Protein AF-A0A0S4JH31-F1 (afdb_monomer_lite)

Foldseek 3Di:
DDPPPCPFLVVLVVLLVVQCVVAVPDPDHDPCSSVVSVVSSVVRVVVVCVVPVDDDDLVSVDDPPQLSVLVVLQVVQCVVVVNDVVSRVVSVLSSLLSCLVPPPVSVVVCVPVVSNVVVNVVVVVVVVVVVVCVVVVVD

Secondary structure (DSSP, 8-state):
-------TTHHHHHHHHHHIIIIISSSS--TTTTHHHHHHHHHHHHHHHHHH-----GGGS---GGGHHHHHHHHHHHHHTTT-GGGGHHHHHHHHHHHHHH-HHHHHHTTT-HHHHHHHHHHHHHHHHHHHHHHTT--

Structure (mmCIF, N/CA/C/O backbone):
data_AF-A0A0S4JH31-F1
#
_entry.id   AF-A0A0S4JH31-F1
#
loop_
_atom_site.group_PDB
_atom_site.id
_atom_site.type_symbol
_atom_site.label_atom_id
_atom_site.label_alt_id
_atom_site.label_comp_id
_atom_site.label_asym_id
_atom_site.label_entity_id
_atom_site.label_seq_id
_atom_site.pdbx_PDB_ins_code
_atom_site.Cartn_x
_atom_site.Cartn_y
_atom_site.Cartn_z
_atom_site.occupancy
_atom_site.B_iso_or_equiv
_atom_site.auth_seq_id
_atom_site.auth_comp_id
_atom_site.auth_asym_id
_atom_site.auth_atom_id
_atom_site.pdbx_PDB_model_num
ATOM 1 N N . MET A 1 1 ? -9.847 -33.890 3.657 1.00 33.41 1 MET A N 1
ATOM 2 C CA . MET A 1 1 ? -8.678 -33.212 3.057 1.00 33.41 1 MET A CA 1
ATOM 3 C C . MET A 1 1 ? -9.062 -31.756 2.877 1.00 33.41 1 MET A C 1
ATOM 5 O O . MET A 1 1 ? -10.048 -31.491 2.204 1.00 33.41 1 MET A O 1
ATOM 9 N N . ALA A 1 2 ? -8.412 -30.856 3.615 1.00 31.84 2 ALA A N 1
ATOM 10 C CA . ALA A 1 2 ? -8.792 -29.448 3.692 1.00 31.84 2 ALA A CA 1
ATOM 11 C C . ALA A 1 2 ? -8.626 -28.770 2.324 1.00 31.84 2 ALA A C 1
ATOM 13 O O . ALA A 1 2 ? -7.575 -28.900 1.699 1.00 31.84 2 ALA A O 1
ATOM 14 N N . ALA A 1 3 ? -9.670 -28.081 1.864 1.00 32.94 3 ALA A N 1
ATOM 15 C CA . ALA A 1 3 ? -9.638 -27.276 0.654 1.00 32.94 3 ALA A CA 1
ATOM 16 C C . ALA A 1 3 ? -8.570 -26.187 0.814 1.00 32.94 3 ALA A C 1
ATOM 18 O O . ALA A 1 3 ? -8.731 -25.248 1.594 1.00 32.94 3 ALA A O 1
ATOM 19 N N . VAL A 1 4 ? -7.453 -26.336 0.105 1.00 35.47 4 VAL A N 1
ATOM 20 C CA . VAL A 1 4 ? -6.486 -25.255 -0.059 1.00 35.47 4 VAL A CA 1
ATOM 21 C C . VAL A 1 4 ? -7.205 -24.197 -0.884 1.00 35.47 4 VAL A C 1
ATOM 23 O O . VAL A 1 4 ? -7.441 -24.390 -2.076 1.00 35.47 4 VAL A O 1
ATOM 26 N N . ASN A 1 5 ? -7.624 -23.115 -0.229 1.00 39.31 5 ASN A N 1
ATOM 27 C CA . ASN A 1 5 ? -8.145 -21.913 -0.870 1.00 39.31 5 ASN A CA 1
ATOM 28 C C . ASN A 1 5 ? -7.033 -21.306 -1.740 1.00 39.31 5 ASN A C 1
ATOM 30 O O . ASN A 1 5 ? -6.338 -20.376 -1.334 1.00 39.31 5 ASN A O 1
ATOM 34 N N . HIS A 1 6 ? -6.811 -21.874 -2.924 1.00 47.78 6 HIS A N 1
ATOM 35 C CA . HIS A 1 6 ? -5.959 -21.284 -3.937 1.00 47.78 6 HIS A CA 1
ATOM 36 C C . HIS A 1 6 ? -6.663 -20.019 -4.418 1.00 47.78 6 HIS A C 1
ATOM 38 O O . HIS A 1 6 ? -7.669 -20.092 -5.122 1.00 47.78 6 HIS A O 1
ATOM 44 N N . ALA A 1 7 ? -6.156 -18.860 -3.994 1.00 58.78 7 ALA A N 1
ATOM 45 C CA . ALA A 1 7 ? -6.598 -17.578 -4.523 1.00 58.78 7 ALA A CA 1
ATOM 46 C C . ALA A 1 7 ? -6.610 -17.639 -6.066 1.00 58.78 7 ALA A C 1
ATOM 48 O O . ALA A 1 7 ? -5.693 -18.229 -6.657 1.00 58.78 7 ALA A O 1
ATOM 49 N N . PRO A 1 8 ? -7.630 -17.076 -6.736 1.00 65.31 8 PRO A N 1
ATOM 50 C CA . PRO A 1 8 ? -7.688 -17.089 -8.191 1.00 65.31 8 PRO A CA 1
ATOM 51 C C . PRO A 1 8 ? -6.410 -16.486 -8.776 1.00 65.31 8 PRO A C 1
ATOM 53 O O . PRO A 1 8 ? -5.865 -15.519 -8.243 1.00 65.31 8 PRO A O 1
ATOM 56 N N . CYS A 1 9 ? -5.921 -17.079 -9.868 1.00 75.56 9 CYS A N 1
ATOM 57 C CA . CYS A 1 9 ? -4.740 -16.586 -10.581 1.00 75.56 9 CYS A CA 1
ATOM 58 C C . CYS A 1 9 ? -3.453 -16.569 -9.735 1.00 75.56 9 CYS A C 1
ATOM 60 O O . CYS A 1 9 ? -2.575 -15.736 -9.954 1.00 75.56 9 CYS A O 1
ATOM 62 N N . ALA A 1 10 ? -3.314 -17.495 -8.772 1.00 71.25 10 ALA A N 1
ATOM 63 C CA . ALA A 1 10 ? -2.150 -17.584 -7.885 1.00 71.25 10 ALA A CA 1
ATOM 64 C C . ALA A 1 10 ? -0.805 -17.697 -8.630 1.00 71.25 10 ALA A C 1
ATOM 66 O O . ALA A 1 10 ? 0.194 -17.156 -8.153 1.00 71.25 10 ALA A O 1
ATOM 67 N N . LEU A 1 11 ? -0.773 -18.355 -9.795 1.00 78.06 11 LEU A N 1
ATOM 68 C CA . LEU A 1 11 ? 0.428 -18.460 -10.630 1.00 78.06 11 LEU A CA 1
ATOM 69 C C . LEU A 1 11 ? 0.826 -17.089 -11.189 1.00 78.06 11 LEU A C 1
ATOM 71 O O . LEU A 1 11 ? 1.937 -16.629 -10.939 1.00 78.06 11 LEU A O 1
ATOM 75 N N . ASP A 1 12 ? -0.095 -16.408 -11.872 1.00 73.94 12 ASP A N 1
ATOM 76 C CA . ASP A 1 12 ? 0.154 -15.079 -12.436 1.00 73.94 12 ASP A CA 1
ATOM 77 C C . ASP A 1 12 ? 0.475 -14.046 -11.348 1.00 73.94 12 ASP A C 1
ATOM 79 O O . ASP A 1 12 ? 1.359 -13.207 -11.519 1.00 73.94 12 ASP A O 1
ATOM 83 N N . ALA A 1 13 ? -0.177 -14.147 -10.185 1.00 72.94 13 ALA A N 1
ATOM 84 C CA . ALA A 1 13 ? 0.128 -13.322 -9.021 1.00 72.94 13 ALA A CA 1
ATOM 85 C C . ALA A 1 13 ? 1.554 -13.562 -8.500 1.00 72.94 13 ALA A C 1
ATOM 87 O O . ALA A 1 13 ? 2.239 -12.615 -8.115 1.00 72.94 13 ALA A O 1
ATOM 88 N N . SER A 1 14 ? 2.007 -14.818 -8.477 1.00 74.38 14 SER A N 1
ATOM 89 C CA . SER A 1 14 ? 3.358 -15.178 -8.033 1.00 74.38 14 SER A CA 1
ATOM 90 C C . SER A 1 14 ? 4.411 -14.664 -9.010 1.00 74.38 14 SER A C 1
ATOM 92 O O . SER A 1 14 ? 5.337 -13.983 -8.581 1.00 74.38 14 SER A O 1
ATOM 94 N N . LEU A 1 15 ? 4.204 -14.866 -10.314 1.00 79.81 15 LEU A N 1
ATOM 95 C CA . LEU A 1 15 ? 5.087 -14.361 -11.369 1.00 79.81 15 LEU A CA 1
ATOM 96 C C . LEU A 1 15 ? 5.182 -12.832 -11.359 1.00 79.81 15 LEU A C 1
ATOM 98 O O . LEU A 1 15 ? 6.257 -12.262 -11.550 1.00 79.81 15 LEU A O 1
ATOM 102 N N . TRP A 1 16 ? 4.064 -12.151 -11.101 1.00 81.44 16 TRP A N 1
ATOM 103 C CA . TRP A 1 16 ? 4.066 -10.701 -10.970 1.00 81.44 16 TRP A CA 1
ATOM 104 C C . TRP A 1 16 ? 4.830 -10.244 -9.724 1.00 81.44 16 TRP A C 1
ATOM 106 O O . TRP A 1 16 ? 5.696 -9.380 -9.831 1.00 81.44 16 TRP A O 1
ATOM 116 N N . ARG A 1 17 ? 4.592 -10.860 -8.559 1.00 78.19 17 ARG A N 1
ATOM 117 C CA . ARG A 1 17 ? 5.324 -10.546 -7.318 1.00 78.19 17 ARG A CA 1
ATOM 118 C C . ARG A 1 17 ? 6.822 -10.816 -7.432 1.00 78.19 17 ARG A C 1
ATOM 120 O O . ARG A 1 17 ? 7.608 -10.030 -6.913 1.00 78.19 17 ARG A O 1
ATOM 127 N N . GLU A 1 18 ? 7.224 -11.902 -8.084 1.00 79.31 18 GLU A N 1
ATOM 128 C CA . GLU A 1 18 ? 8.633 -12.204 -8.351 1.00 79.31 18 GLU A CA 1
ATOM 129 C C . GLU A 1 18 ? 9.269 -11.140 -9.242 1.00 79.31 18 GLU A C 1
ATOM 131 O O . GLU A 1 18 ? 10.329 -10.621 -8.904 1.00 79.31 18 GLU A O 1
ATOM 136 N N . CYS A 1 19 ? 8.580 -10.724 -10.306 1.00 77.69 19 CYS A N 1
ATOM 137 C CA . CYS A 1 19 ? 9.052 -9.629 -11.146 1.00 77.69 19 CYS A CA 1
ATOM 138 C C . CYS A 1 19 ? 9.209 -8.322 -10.350 1.00 77.69 19 CYS A C 1
ATOM 140 O O . CYS A 1 19 ? 10.248 -7.666 -10.427 1.00 77.69 19 CYS A O 1
ATOM 142 N N . LEU A 1 20 ? 8.215 -7.960 -9.528 1.00 72.62 20 LEU A N 1
ATOM 143 C CA . LEU A 1 20 ? 8.277 -6.758 -8.690 1.00 72.62 20 LEU A CA 1
ATOM 144 C C . LEU A 1 20 ? 9.460 -6.801 -7.714 1.00 72.62 20 LEU A C 1
ATOM 146 O O . LEU A 1 20 ? 10.121 -5.783 -7.522 1.00 72.62 20 LEU A O 1
ATOM 150 N N . LYS A 1 21 ? 9.775 -7.976 -7.150 1.00 70.50 21 LYS A N 1
ATOM 151 C CA . LYS A 1 21 ? 10.946 -8.154 -6.278 1.00 70.50 21 LYS A CA 1
ATOM 152 C C . LYS A 1 21 ? 12.259 -7.822 -6.975 1.00 70.50 21 LYS A C 1
ATOM 154 O O . LYS A 1 21 ? 13.127 -7.211 -6.362 1.00 70.50 21 LYS A O 1
ATOM 159 N N . THR A 1 22 ? 12.392 -8.216 -8.235 1.00 67.94 22 THR A N 1
ATOM 160 C CA . THR A 1 22 ? 13.624 -8.031 -9.004 1.00 67.94 22 THR A CA 1
ATOM 161 C C . THR A 1 22 ? 13.755 -6.615 -9.568 1.00 67.94 22 THR A C 1
ATOM 163 O O . THR A 1 22 ? 14.841 -6.039 -9.532 1.00 67.94 22 THR A O 1
ATOM 166 N N . PHE A 1 23 ? 12.659 -6.035 -10.066 1.00 60.69 23 PHE A N 1
ATOM 167 C CA . PHE A 1 23 ? 12.711 -4.822 -10.889 1.00 60.69 23 PHE A CA 1
ATOM 168 C C . PHE A 1 23 ? 12.055 -3.595 -10.251 1.00 60.69 23 PHE A C 1
ATOM 170 O O . PHE A 1 23 ? 12.457 -2.477 -10.553 1.00 60.69 23 PHE A O 1
ATOM 177 N N . ASP A 1 24 ? 11.082 -3.766 -9.351 1.00 55.12 24 ASP A N 1
ATOM 178 C CA . ASP A 1 24 ? 10.331 -2.652 -8.753 1.00 55.12 24 ASP A CA 1
ATOM 179 C C . ASP A 1 24 ? 10.710 -2.378 -7.281 1.00 55.12 24 ASP A C 1
ATOM 181 O O . ASP A 1 24 ? 10.196 -1.449 -6.662 1.00 55.12 24 ASP A O 1
ATOM 185 N N . TYR A 1 25 ? 11.677 -3.106 -6.715 1.00 55.81 25 TYR A N 1
ATOM 186 C CA . TYR A 1 25 ? 12.372 -2.710 -5.476 1.00 55.81 25 TYR A CA 1
ATOM 187 C C . TYR A 1 25 ? 13.865 -2.399 -5.684 1.00 55.81 25 TYR A C 1
ATOM 189 O O . TYR A 1 25 ? 14.532 -1.997 -4.735 1.00 55.81 25 TYR A O 1
ATOM 197 N N . SER A 1 26 ? 14.381 -2.514 -6.914 1.00 51.12 26 SER A N 1
ATOM 198 C CA . SER A 1 26 ? 15.750 -2.100 -7.254 1.00 51.12 26 SER A CA 1
ATOM 199 C C . SER A 1 26 ? 15.843 -0.582 -7.485 1.00 51.12 26 SER A C 1
ATOM 201 O O . SER A 1 26 ? 14.889 0.010 -7.993 1.00 51.12 26 SER A O 1
ATOM 203 N N . PRO A 1 27 ? 16.965 0.072 -7.128 1.00 51.62 27 PRO A N 1
ATOM 204 C CA . PRO A 1 27 ? 17.164 1.516 -7.313 1.00 51.62 27 PRO A CA 1
ATOM 205 C C . PRO A 1 27 ? 17.352 1.933 -8.785 1.00 51.62 27 PRO A C 1
ATOM 207 O O . PRO A 1 27 ? 17.069 3.074 -9.140 1.00 51.62 27 PRO A O 1
ATOM 210 N N . GLU A 1 28 ? 17.764 1.010 -9.656 1.00 56.44 28 GLU A N 1
ATOM 211 C CA . GLU A 1 28 ? 17.910 1.218 -11.100 1.00 56.44 28 GLU A CA 1
ATOM 212 C C . GLU A 1 28 ? 16.687 0.642 -11.829 1.00 56.44 28 GLU A C 1
ATOM 214 O O . GLU A 1 28 ? 16.637 -0.550 -12.129 1.00 56.44 28 GLU A O 1
ATOM 219 N N . LYS A 1 29 ? 15.647 1.453 -12.066 1.00 64.44 29 LYS A N 1
ATOM 220 C CA . LYS A 1 29 ? 14.383 0.943 -12.624 1.00 64.44 29 LYS A CA 1
ATOM 221 C C . LYS A 1 29 ? 14.162 1.321 -14.086 1.00 64.44 29 LYS A C 1
ATOM 223 O O . LYS A 1 29 ? 13.887 2.490 -14.365 1.00 64.44 29 LYS A O 1
ATOM 228 N N . PRO A 1 30 ? 14.129 0.349 -15.014 1.00 59.78 30 PRO A N 1
ATOM 229 C CA . PRO A 1 30 ? 13.422 0.528 -16.272 1.00 59.78 30 PRO A CA 1
ATOM 230 C C . PRO A 1 30 ? 11.908 0.504 -16.001 1.00 59.78 30 PRO A C 1
ATOM 232 O O . PRO A 1 30 ? 11.357 -0.497 -15.536 1.00 59.78 30 PRO A O 1
ATOM 235 N N . GLN A 1 31 ? 11.227 1.624 -16.266 1.00 57.06 31 GLN A N 1
ATOM 236 C CA . GLN A 1 31 ? 9.765 1.702 -16.184 1.00 57.06 31 GLN A CA 1
ATOM 237 C C . GLN A 1 31 ? 9.125 0.598 -17.041 1.00 57.06 31 GLN A C 1
ATOM 239 O O . GLN A 1 31 ? 9.543 0.346 -18.168 1.00 57.06 31 GLN A O 1
ATOM 244 N N . GLY A 1 32 ? 8.107 -0.071 -16.497 1.00 64.12 32 GLY A N 1
ATOM 245 C CA . GLY A 1 32 ? 7.329 -1.073 -17.229 1.00 64.12 32 GLY A CA 1
ATOM 246 C C . GLY A 1 32 ? 7.931 -2.483 -17.306 1.00 64.12 32 GLY A C 1
ATOM 247 O O . GLY A 1 32 ? 7.354 -3.341 -17.971 1.00 64.12 32 GLY A O 1
ATOM 248 N N . ALA A 1 33 ? 9.027 -2.778 -16.595 1.00 71.25 33 ALA A N 1
ATOM 249 C CA . ALA A 1 33 ? 9.674 -4.101 -16.605 1.00 71.25 33 ALA A CA 1
ATOM 250 C C . ALA A 1 33 ? 8.729 -5.280 -16.283 1.00 71.25 33 ALA A C 1
ATOM 252 O O . ALA A 1 33 ? 8.925 -6.387 -16.782 1.00 71.25 33 ALA A O 1
ATOM 253 N N . CYS A 1 34 ? 7.684 -5.032 -15.486 1.00 78.19 34 CYS A N 1
ATOM 254 C CA . CYS A 1 34 ? 6.710 -6.039 -15.059 1.00 78.19 34 CYS A CA 1
ATOM 255 C C . CYS A 1 34 ? 5.317 -5.885 -15.690 1.00 78.19 34 CYS A C 1
ATOM 257 O O . CYS A 1 34 ? 4.376 -6.542 -15.240 1.00 78.19 34 CYS A O 1
ATOM 259 N N . GLU A 1 35 ? 5.155 -5.044 -16.722 1.00 77.50 35 GLU A N 1
ATOM 260 C CA . GLU A 1 35 ? 3.862 -4.830 -17.403 1.00 77.50 35 GLU A CA 1
ATOM 261 C C . GLU A 1 35 ? 3.282 -6.126 -17.969 1.00 77.50 35 GLU A C 1
ATOM 263 O O . GLU A 1 35 ? 2.077 -6.356 -17.895 1.00 77.50 35 GLU A O 1
ATOM 268 N N . LYS A 1 36 ? 4.139 -7.018 -18.477 1.00 81.69 36 LYS A N 1
ATOM 269 C CA . LYS A 1 36 ? 3.706 -8.310 -19.017 1.00 81.69 36 LYS A CA 1
ATOM 270 C C . LYS A 1 36 ? 3.072 -9.184 -17.934 1.00 81.69 36 LYS A C 1
ATOM 272 O O . LYS A 1 36 ? 1.968 -9.684 -18.120 1.00 81.69 36 LYS A O 1
ATOM 277 N N . GLN A 1 37 ? 3.748 -9.350 -16.799 1.00 81.69 37 GLN A N 1
ATOM 278 C CA . GLN A 1 37 ? 3.272 -10.168 -15.682 1.00 81.69 37 GLN A CA 1
ATOM 279 C C . GLN A 1 37 ? 2.037 -9.537 -15.028 1.00 81.69 37 GLN A C 1
ATOM 281 O O . GLN A 1 37 ? 1.087 -10.245 -14.693 1.00 81.69 37 GLN A O 1
ATOM 286 N N . ARG A 1 38 ? 2.007 -8.201 -14.929 1.00 76.75 38 ARG A N 1
ATOM 287 C CA . ARG A 1 38 ? 0.830 -7.439 -14.501 1.00 76.75 38 ARG A CA 1
ATOM 288 C C . ARG A 1 38 ? -0.365 -7.706 -15.419 1.00 76.75 38 ARG A C 1
ATOM 290 O O . ARG A 1 38 ? -1.443 -8.052 -14.940 1.00 76.75 38 ARG A O 1
ATOM 297 N N . GLY A 1 39 ? -0.172 -7.579 -16.732 1.00 76.44 39 GLY A N 1
ATOM 298 C CA . GLY A 1 39 ? -1.194 -7.829 -17.746 1.00 76.44 39 GLY A CA 1
ATOM 299 C C . GLY A 1 39 ? -1.755 -9.249 -17.675 1.00 76.44 39 GLY A C 1
ATOM 300 O O . GLY A 1 39 ? -2.974 -9.413 -17.664 1.00 76.44 39 GLY A O 1
ATOM 301 N N . SER A 1 40 ? -0.891 -10.261 -17.540 1.00 80.38 40 SER A N 1
ATOM 302 C CA . SER A 1 40 ? -1.306 -11.662 -17.382 1.00 80.38 40 SER A CA 1
ATOM 303 C C . SER A 1 40 ? -2.171 -11.885 -16.141 1.00 80.38 40 SER A C 1
ATOM 305 O O . SER A 1 40 ? -3.229 -12.507 -16.232 1.00 80.38 40 SER A O 1
ATOM 307 N N . TYR A 1 41 ? -1.785 -11.313 -14.996 1.00 80.00 41 TYR A N 1
ATOM 308 C CA . TYR A 1 41 ? -2.572 -11.420 -13.768 1.00 80.00 41 TYR A CA 1
ATOM 309 C C . TYR A 1 41 ? -3.964 -10.794 -13.913 1.00 80.00 41 TYR A C 1
ATOM 311 O O . TYR A 1 41 ? -4.968 -11.421 -13.566 1.00 80.00 41 TYR A O 1
ATOM 319 N N . TYR A 1 42 ? -4.057 -9.585 -14.477 1.00 76.50 42 TYR A N 1
ATOM 320 C CA . TYR A 1 42 ? -5.352 -8.929 -14.672 1.00 76.50 42 TYR A CA 1
ATOM 321 C C . TYR A 1 42 ? -6.217 -9.603 -15.737 1.00 76.50 42 TYR A C 1
ATOM 323 O O . TYR A 1 42 ? -7.437 -9.645 -15.571 1.00 76.50 42 TYR A O 1
ATOM 331 N N . ALA A 1 43 ? -5.618 -10.168 -16.787 1.00 77.38 43 ALA A N 1
ATOM 332 C CA . ALA A 1 43 ? -6.334 -10.980 -17.765 1.00 77.38 43 ALA A CA 1
ATOM 333 C C . ALA A 1 43 ? -6.942 -12.223 -17.103 1.00 77.38 43 ALA A C 1
ATOM 335 O O . ALA A 1 43 ? -8.146 -12.448 -17.220 1.00 77.38 43 ALA A O 1
ATOM 336 N N . CYS A 1 44 ? -6.153 -12.959 -16.313 1.00 79.94 44 CYS A N 1
ATOM 337 C CA . CYS A 1 44 ? -6.656 -14.110 -15.569 1.00 79.94 44 CYS A CA 1
ATOM 338 C C . CYS A 1 44 ? -7.781 -13.713 -14.598 1.00 79.94 44 CYS A C 1
ATOM 340 O O . CYS A 1 44 ? -8.822 -14.368 -14.548 1.00 79.94 44 CYS A O 1
ATOM 342 N N . MET A 1 45 ? -7.625 -12.608 -13.862 1.00 74.25 45 MET A N 1
ATOM 343 C CA . MET A 1 45 ? -8.656 -12.128 -12.936 1.00 74.25 45 MET A CA 1
ATOM 344 C C . MET A 1 45 ? -9.942 -11.719 -13.660 1.00 74.25 45 MET A C 1
ATOM 346 O O . MET A 1 45 ? -11.035 -11.972 -13.153 1.00 74.25 45 MET A O 1
ATOM 350 N N . LYS A 1 46 ? -9.838 -11.099 -14.842 1.00 74.19 46 LYS A N 1
ATOM 351 C CA . LYS A 1 46 ? -10.990 -10.746 -15.682 1.00 74.19 46 LYS A CA 1
ATOM 352 C C . LYS A 1 46 ? -11.725 -11.999 -16.166 1.00 74.19 46 LYS A C 1
ATOM 354 O O . LYS A 1 46 ? -12.947 -12.058 -16.045 1.00 74.19 46 LYS A O 1
ATOM 359 N N . ASP A 1 47 ? -10.991 -13.003 -16.638 1.00 78.88 47 ASP A N 1
ATOM 360 C CA . ASP A 1 47 ? -11.550 -14.277 -17.097 1.00 78.88 47 ASP A CA 1
ATOM 361 C C . ASP A 1 47 ? -12.197 -15.067 -15.962 1.00 78.88 47 ASP A C 1
ATOM 363 O O . ASP A 1 47 ? -13.297 -15.599 -16.114 1.00 78.88 47 ASP A O 1
ATOM 367 N N . TRP A 1 48 ? -11.538 -15.130 -14.804 1.00 76.31 48 TRP A N 1
ATOM 368 C CA . TRP A 1 48 ? -12.077 -15.792 -13.624 1.00 76.31 48 TRP A CA 1
ATOM 369 C C . TRP A 1 48 ? -13.389 -15.137 -13.181 1.00 76.31 48 TRP A C 1
ATOM 371 O O . TRP A 1 48 ? -14.376 -15.8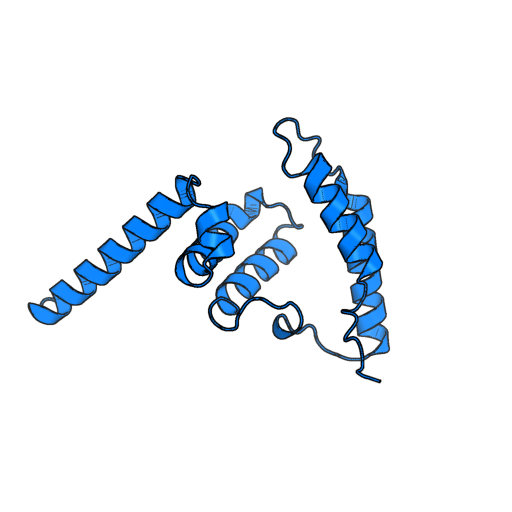41 -12.994 1.00 76.31 48 TRP A O 1
ATOM 381 N N . ARG A 1 49 ? -13.453 -13.799 -13.129 1.00 68.94 49 ARG A N 1
ATOM 382 C CA . ARG A 1 49 ? -14.693 -13.058 -12.820 1.00 68.94 49 ARG A CA 1
ATOM 383 C C . ARG A 1 49 ? -15.799 -13.313 -13.836 1.00 68.94 49 ARG A C 1
ATOM 385 O O . ARG A 1 49 ? -16.944 -13.516 -13.445 1.00 68.94 49 ARG A O 1
ATOM 392 N N . GLY A 1 50 ? -15.461 -13.312 -15.126 1.00 73.94 50 GLY A N 1
ATOM 393 C CA . GLY A 1 50 ? -16.417 -13.612 -16.192 1.00 73.94 50 GLY A CA 1
ATOM 394 C C . GLY A 1 50 ? -17.031 -15.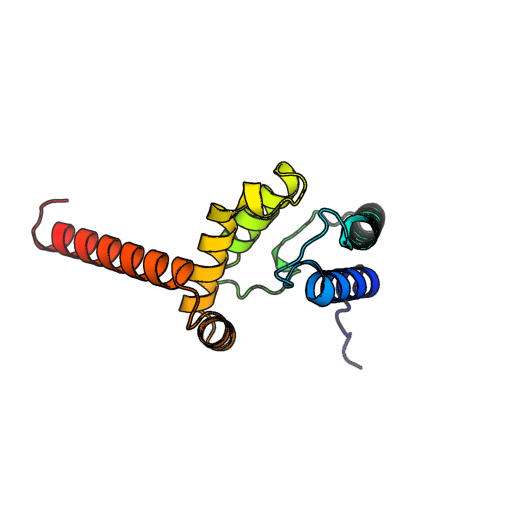006 -16.050 1.00 73.94 50 GLY A C 1
ATOM 395 O O . GLY A 1 50 ? -18.197 -15.196 -16.377 1.00 73.94 50 GLY A O 1
ATOM 396 N N . LYS A 1 51 ? -16.268 -15.965 -15.513 1.00 74.19 51 LYS A N 1
ATOM 397 C CA . LYS A 1 51 ? -16.709 -17.349 -15.291 1.00 74.19 51 LYS A CA 1
ATOM 398 C C . LYS A 1 51 ? -17.464 -17.552 -13.979 1.00 74.19 51 LYS A C 1
ATOM 400 O O . LYS A 1 51 ? -18.346 -18.401 -13.930 1.00 74.19 51 LYS A O 1
ATOM 405 N N . THR A 1 52 ? -17.115 -16.825 -12.917 1.00 63.12 52 THR A N 1
ATOM 406 C CA . THR A 1 52 ? -17.686 -17.053 -11.579 1.00 63.12 52 THR A CA 1
ATOM 407 C C . THR A 1 52 ? -18.835 -16.113 -11.230 1.00 63.12 52 THR A C 1
ATOM 409 O O . THR A 1 52 ? -19.569 -16.395 -10.288 1.00 63.12 52 THR A O 1
ATOM 412 N N . GLY A 1 53 ? -19.004 -14.994 -11.945 1.00 59.50 53 GLY A N 1
ATOM 413 C CA . GLY A 1 53 ? -20.014 -13.979 -11.619 1.00 59.50 53 GLY A CA 1
ATOM 414 C C . GLY A 1 53 ? -19.763 -13.267 -10.282 1.00 59.50 53 GLY A C 1
ATOM 415 O O . GLY A 1 53 ? -20.589 -12.471 -9.839 1.00 59.50 53 GLY A O 1
ATOM 416 N N . VAL A 1 54 ? -18.626 -13.539 -9.633 1.00 58.66 54 VAL A N 1
ATOM 417 C CA . VAL A 1 54 ? -18.251 -12.949 -8.350 1.00 58.66 54 VAL A CA 1
ATOM 418 C C . VAL A 1 54 ? -17.725 -11.540 -8.604 1.00 58.66 54 VAL A C 1
ATOM 420 O O . VAL A 1 54 ? -16.698 -11.342 -9.262 1.00 58.66 54 VAL A O 1
ATOM 423 N N . ALA A 1 55 ? -18.445 -10.544 -8.085 1.00 55.22 55 ALA A N 1
ATOM 424 C CA . ALA A 1 55 ? -17.965 -9.172 -8.043 1.00 55.22 55 ALA A CA 1
ATOM 425 C C . ALA A 1 55 ? -16.667 -9.112 -7.228 1.00 55.22 55 ALA A C 1
ATOM 427 O O . ALA A 1 55 ? -16.539 -9.752 -6.187 1.00 55.22 55 ALA A O 1
ATOM 428 N N . TYR A 1 56 ? -15.697 -8.343 -7.715 1.00 47.25 56 TYR A N 1
ATOM 429 C CA . TYR A 1 56 ? -14.427 -8.132 -7.030 1.00 47.25 56 TYR A CA 1
ATOM 430 C C . TYR A 1 56 ? -14.633 -7.716 -5.569 1.00 47.25 56 TYR A C 1
ATOM 432 O O . TYR A 1 56 ? -15.232 -6.675 -5.313 1.00 47.25 56 TYR A O 1
ATOM 440 N N . SER A 1 57 ? -14.099 -8.505 -4.635 1.00 45.19 57 SER A N 1
ATOM 441 C CA . SER A 1 57 ? -14.078 -8.184 -3.212 1.00 45.19 57 SER A CA 1
ATOM 442 C C . SER A 1 57 ? -12.637 -8.130 -2.723 1.00 45.19 57 SER A C 1
ATOM 444 O O . SER A 1 57 ? -11.910 -9.120 -2.754 1.00 45.19 57 SER A O 1
ATOM 446 N N . ALA A 1 58 ? -12.211 -6.966 -2.233 1.00 42.97 58 ALA A N 1
ATOM 447 C CA . ALA A 1 58 ? -10.882 -6.800 -1.646 1.00 42.97 58 ALA A CA 1
ATOM 448 C C . ALA A 1 58 ? -10.666 -7.676 -0.391 1.00 42.97 58 ALA A C 1
ATOM 450 O O . ALA A 1 58 ? -9.526 -7.896 0.001 1.00 42.97 58 ALA A O 1
ATOM 451 N N . LYS A 1 59 ? -11.743 -8.217 0.204 1.00 43.69 59 LYS A N 1
ATOM 452 C CA . LYS A 1 59 ? -11.702 -9.139 1.354 1.00 43.69 59 LYS A CA 1
ATOM 453 C C . LYS A 1 59 ? -11.003 -10.468 1.049 1.00 43.69 59 LYS A C 1
ATOM 455 O O . LYS A 1 59 ? -10.527 -11.120 1.972 1.00 43.69 59 LYS A O 1
ATOM 460 N N . ASP A 1 60 ? -10.922 -10.852 -0.225 1.00 43.72 60 ASP A N 1
ATOM 461 C CA . ASP A 1 60 ? -10.293 -12.109 -0.651 1.00 43.72 60 ASP A CA 1
ATOM 462 C C . ASP A 1 60 ? -8.757 -12.014 -0.702 1.00 43.72 60 ASP A C 1
ATOM 464 O O . ASP A 1 60 ? -8.055 -13.026 -0.729 1.00 43.72 60 ASP A O 1
ATOM 468 N N . PHE A 1 61 ? -8.214 -10.795 -0.673 1.00 46.84 61 PHE A N 1
ATOM 469 C CA . PHE A 1 61 ? -6.789 -10.540 -0.528 1.00 46.84 61 PHE A CA 1
ATOM 470 C C . PHE A 1 61 ? -6.541 -10.210 0.939 1.00 46.84 61 PHE A C 1
ATOM 472 O O . PHE A 1 61 ? -6.863 -9.115 1.380 1.00 46.84 61 PHE A O 1
ATOM 479 N N . GLN A 1 62 ? -6.021 -11.182 1.697 1.00 46.19 62 GLN A N 1
ATOM 480 C CA . GLN A 1 62 ? -5.765 -11.103 3.141 1.00 46.19 62 GLN A CA 1
ATOM 481 C C . GLN A 1 62 ? -4.889 -9.897 3.532 1.00 46.19 62 GLN A C 1
ATOM 483 O O . GLN A 1 62 ? -3.692 -10.014 3.778 1.00 46.19 62 GLN A O 1
ATOM 488 N N . THR A 1 63 ? -5.494 -8.723 3.635 1.00 46.72 63 THR A N 1
ATOM 489 C CA . THR A 1 63 ? -5.087 -7.678 4.564 1.00 46.72 63 THR A CA 1
ATOM 490 C C . THR A 1 63 ? -5.937 -7.876 5.803 1.00 46.72 63 THR A C 1
ATOM 492 O O . THR A 1 63 ? -7.157 -7.973 5.684 1.00 46.72 63 THR A O 1
ATOM 495 N N . THR A 1 64 ? -5.309 -7.976 6.975 1.00 51.47 64 THR A N 1
ATOM 496 C CA . THR A 1 64 ? -6.014 -8.008 8.264 1.00 51.47 64 THR A CA 1
ATOM 497 C C . THR A 1 64 ? -7.137 -6.965 8.262 1.00 51.47 64 THR A C 1
ATOM 499 O O . THR A 1 64 ? -6.917 -5.835 7.820 1.00 51.47 64 THR A O 1
ATOM 502 N N . ASP A 1 65 ? -8.340 -7.332 8.728 1.00 63.72 65 ASP A N 1
ATOM 503 C CA . ASP A 1 65 ? -9.570 -6.520 8.594 1.00 63.72 65 ASP A CA 1
ATOM 504 C C . ASP A 1 65 ? -9.381 -5.040 8.976 1.00 63.72 65 ASP A C 1
ATOM 506 O O . ASP A 1 65 ? -10.028 -4.151 8.420 1.00 63.72 65 ASP A O 1
ATOM 510 N N . LYS A 1 66 ? -8.431 -4.773 9.881 1.00 73.06 66 LYS A N 1
ATOM 511 C CA . LYS A 1 66 ? -8.042 -3.450 10.377 1.00 73.06 66 LYS A CA 1
ATOM 512 C C . LYS A 1 66 ? -7.532 -2.471 9.312 1.00 73.06 66 LYS A C 1
ATOM 514 O O . LYS A 1 66 ? -7.698 -1.278 9.527 1.00 73.06 66 LYS A O 1
ATOM 519 N N . CYS A 1 67 ? -6.930 -2.938 8.215 1.00 80.38 67 CYS A N 1
ATOM 520 C CA . CYS A 1 67 ? -6.376 -2.080 7.150 1.00 80.38 67 CYS A CA 1
ATOM 521 C C . CYS A 1 67 ? -7.077 -2.254 5.794 1.00 80.38 67 CYS A C 1
ATOM 523 O O . CYS A 1 67 ? -6.577 -1.794 4.766 1.00 80.38 67 CYS A O 1
ATOM 525 N N . SER A 1 68 ? -8.231 -2.929 5.781 1.00 75.94 68 SER A N 1
ATOM 526 C CA . SER A 1 68 ? -9.007 -3.224 4.568 1.00 75.94 68 SER A CA 1
ATOM 527 C C . SER A 1 68 ? -9.412 -1.960 3.800 1.00 75.94 68 SER A C 1
ATOM 529 O O . SER A 1 68 ? -9.320 -1.921 2.574 1.00 75.94 68 SER A O 1
ATOM 531 N N . LYS A 1 69 ? -9.774 -0.888 4.513 1.00 81.00 69 LYS A N 1
ATOM 532 C CA . LYS A 1 69 ? -10.148 0.405 3.923 1.00 81.00 69 LYS A CA 1
ATOM 533 C C . LYS A 1 69 ? -8.971 1.086 3.223 1.00 81.00 69 LYS A C 1
ATOM 535 O O . LYS A 1 69 ? -9.111 1.609 2.116 1.00 81.00 69 LYS A O 1
ATOM 540 N N . GLU A 1 70 ? -7.807 1.114 3.861 1.00 84.75 70 GLU A N 1
ATOM 541 C CA . GLU A 1 70 ? -6.588 1.686 3.291 1.00 84.75 70 GLU A CA 1
ATOM 542 C C . GLU A 1 70 ? -6.109 0.859 2.094 1.00 84.75 70 GLU A C 1
ATOM 544 O O . GLU A 1 70 ? -5.670 1.431 1.095 1.00 84.75 70 GLU A O 1
ATOM 549 N N . ALA A 1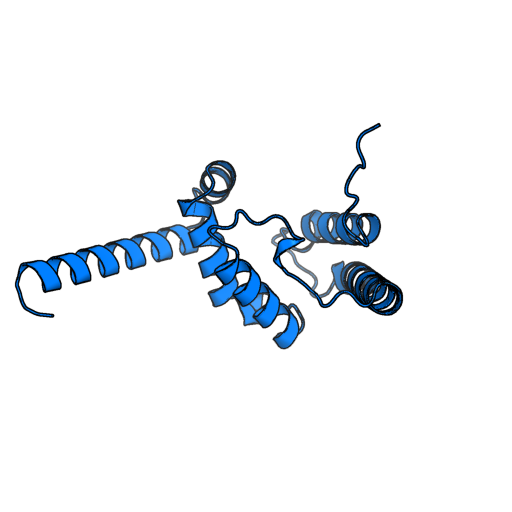 71 ? -6.259 -0.467 2.158 1.00 79.81 71 ALA A N 1
ATOM 550 C CA . ALA A 1 71 ? -5.943 -1.374 1.062 1.00 79.81 71 ALA A CA 1
ATOM 551 C C . ALA A 1 71 ? -6.861 -1.145 -0.148 1.00 79.81 71 ALA A C 1
ATOM 553 O O . ALA A 1 71 ? -6.376 -1.018 -1.272 1.00 79.81 71 ALA A O 1
ATOM 554 N N . GLU A 1 72 ? -8.169 -1.003 0.076 1.00 76.69 72 GLU A N 1
ATOM 555 C CA . GLU A 1 72 ? -9.146 -0.670 -0.965 1.00 76.69 72 GLU A CA 1
ATOM 556 C C . GLU A 1 72 ? -8.878 0.708 -1.581 1.00 76.69 72 GLU A C 1
ATOM 558 O O . GLU A 1 72 ? -8.921 0.868 -2.802 1.00 76.69 72 GLU A O 1
ATOM 563 N N . THR A 1 73 ? -8.533 1.697 -0.754 1.00 82.62 73 THR A N 1
ATOM 564 C CA . THR A 1 73 ? -8.180 3.044 -1.221 1.00 82.62 73 THR A CA 1
ATOM 565 C C . THR A 1 73 ? -6.934 3.007 -2.109 1.00 82.62 73 THR A C 1
ATOM 567 O O . THR A 1 73 ? -6.913 3.621 -3.177 1.00 82.62 73 THR A O 1
ATOM 570 N N . PHE A 1 74 ? -5.897 2.269 -1.698 1.00 81.69 74 PHE A N 1
ATOM 571 C CA . PHE A 1 74 ? -4.683 2.107 -2.494 1.00 81.69 74 PHE A CA 1
ATOM 572 C C . PHE A 1 74 ? -4.959 1.365 -3.797 1.00 81.69 74 PHE A C 1
ATOM 574 O O . PHE A 1 74 ? -4.572 1.841 -4.862 1.00 81.69 74 PHE A O 1
ATOM 581 N N . HIS A 1 75 ? -5.696 0.258 -3.744 1.00 76.25 75 HIS A N 1
ATOM 582 C CA . HIS A 1 75 ? -6.060 -0.486 -4.940 1.00 76.25 75 HIS A CA 1
ATOM 583 C C . HIS A 1 75 ? -6.889 0.366 -5.910 1.00 76.25 75 HIS A C 1
ATOM 585 O O . HIS A 1 75 ? -6.620 0.359 -7.111 1.00 76.25 75 HIS A O 1
ATOM 591 N N . THR A 1 76 ? -7.887 1.105 -5.428 1.00 75.56 76 THR A N 1
ATOM 592 C CA . THR A 1 76 ? -8.712 1.971 -6.284 1.00 75.56 76 THR A CA 1
ATOM 593 C C . THR A 1 76 ? -7.858 3.035 -6.961 1.00 75.56 76 THR A C 1
ATOM 595 O O . THR A 1 76 ? -7.986 3.249 -8.164 1.00 75.56 76 THR A O 1
ATOM 598 N N . CYS A 1 77 ? -6.923 3.643 -6.225 1.00 75.69 77 CYS A N 1
ATOM 599 C CA . CYS A 1 77 ? -5.965 4.562 -6.822 1.00 75.69 77 CYS A CA 1
ATOM 600 C C . CYS A 1 77 ? -5.138 3.874 -7.910 1.00 75.69 77 CYS A C 1
ATOM 602 O O . CYS A 1 77 ? -5.031 4.399 -9.011 1.00 75.69 77 CYS A O 1
ATOM 604 N N . MET A 1 78 ? -4.600 2.684 -7.634 1.00 73.56 78 MET A N 1
ATOM 605 C CA . MET A 1 78 ? -3.796 1.941 -8.601 1.00 73.56 78 MET A CA 1
ATOM 606 C C . MET A 1 78 ? -4.597 1.602 -9.866 1.00 73.56 78 MET A C 1
ATOM 608 O O . MET A 1 78 ? -4.071 1.734 -10.961 1.00 73.56 78 MET A O 1
ATOM 612 N N . MET A 1 79 ? -5.883 1.258 -9.754 1.00 70.19 79 MET A N 1
ATOM 613 C CA . MET A 1 79 ? -6.746 1.034 -10.924 1.00 70.19 79 MET A CA 1
ATOM 614 C C . MET A 1 79 ? -6.922 2.301 -11.769 1.00 70.19 79 MET A C 1
ATOM 616 O O . MET A 1 79 ? -6.853 2.234 -12.994 1.00 70.19 79 MET A O 1
ATOM 620 N N . SER A 1 80 ? -7.145 3.448 -11.126 1.00 68.19 80 SER A N 1
ATOM 621 C CA . SER A 1 80 ? -7.376 4.726 -11.813 1.00 68.19 80 SER A CA 1
ATOM 622 C C . SER A 1 80 ? -6.089 5.373 -12.333 1.00 68.19 80 SER A C 1
ATOM 624 O O . SER A 1 80 ? -6.110 6.072 -13.338 1.00 68.19 80 SER A O 1
ATOM 626 N N . GLY A 1 81 ? -4.965 5.137 -11.659 1.00 64.00 81 GLY A N 1
ATOM 627 C CA . GLY A 1 81 ? -3.648 5.694 -11.962 1.00 64.00 81 GLY A CA 1
ATOM 628 C C . GLY A 1 81 ? -2.779 4.785 -12.827 1.00 64.00 81 GLY A C 1
ATOM 629 O O . GLY A 1 81 ? -1.558 4.885 -12.749 1.00 64.00 81 GLY A O 1
ATOM 630 N N . MET A 1 82 ? -3.387 3.865 -13.587 1.00 66.88 82 MET A N 1
ATOM 631 C CA . MET A 1 82 ? -2.697 2.910 -14.472 1.00 66.88 82 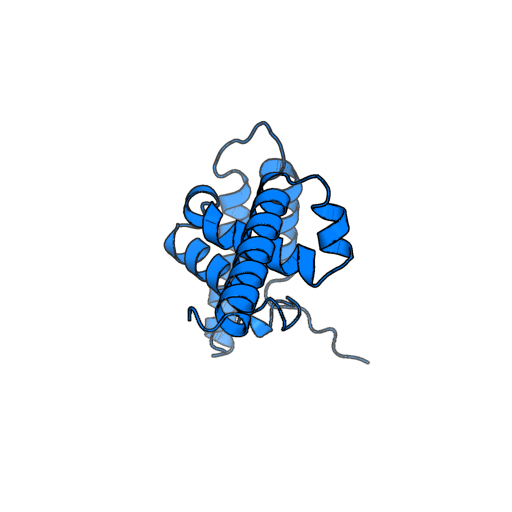MET A CA 1
ATOM 632 C C . MET A 1 82 ? -1.628 2.054 -13.769 1.00 66.88 82 MET A C 1
ATOM 634 O O . MET A 1 82 ? -0.667 1.602 -14.386 1.00 66.88 82 MET A O 1
ATOM 638 N N . PHE A 1 83 ? -1.819 1.805 -12.474 1.00 62.09 83 PHE A N 1
ATOM 639 C CA . PHE A 1 83 ? -0.919 1.096 -11.564 1.00 62.09 83 PHE A CA 1
ATOM 640 C C . PHE A 1 83 ? 0.475 1.714 -11.440 1.00 62.09 83 PHE A C 1
ATOM 642 O O . PHE A 1 83 ? 1.430 1.035 -11.062 1.00 62.09 83 PHE A O 1
ATOM 649 N N . GLU A 1 84 ? 0.599 3.011 -11.701 1.00 67.19 84 GLU A N 1
ATOM 650 C CA . GLU A 1 84 ? 1.810 3.749 -11.386 1.00 67.19 84 GLU A CA 1
ATOM 651 C C . GLU A 1 84 ? 1.796 4.162 -9.915 1.00 67.19 84 GLU A C 1
ATOM 653 O O . GLU A 1 84 ? 1.034 5.035 -9.488 1.00 67.19 84 GLU A O 1
ATOM 658 N N . ILE A 1 85 ? 2.694 3.571 -9.123 1.00 70.19 85 ILE A N 1
ATOM 659 C CA . ILE A 1 85 ? 2.821 3.876 -7.689 1.00 70.19 85 ILE A CA 1
ATOM 660 C C . ILE A 1 85 ? 3.071 5.373 -7.457 1.00 70.19 85 ILE A C 1
ATOM 662 O O . ILE A 1 85 ? 2.609 5.930 -6.460 1.00 70.19 85 ILE A O 1
ATOM 666 N N . ALA A 1 86 ? 3.751 6.048 -8.391 1.00 71.81 86 ALA A N 1
ATOM 667 C CA . ALA A 1 86 ? 4.006 7.484 -8.328 1.00 71.81 86 ALA A CA 1
ATOM 668 C C . ALA A 1 86 ? 2.717 8.318 -8.200 1.00 71.81 86 ALA A C 1
ATOM 670 O O . ALA A 1 86 ? 2.698 9.284 -7.437 1.00 71.81 86 ALA A O 1
ATOM 671 N N . ASN A 1 87 ? 1.633 7.888 -8.852 1.00 71.88 87 ASN A N 1
ATOM 672 C CA . ASN A 1 87 ? 0.328 8.553 -8.816 1.00 71.88 87 ASN A CA 1
ATOM 673 C C . ASN A 1 87 ? -0.462 8.224 -7.538 1.00 71.88 87 ASN A C 1
ATOM 675 O O . ASN A 1 87 ? -1.428 8.904 -7.200 1.00 71.88 87 ASN A O 1
ATOM 679 N N . CYS A 1 88 ? -0.022 7.206 -6.793 1.00 81.25 88 CYS A N 1
ATOM 680 C CA . CYS A 1 88 ? -0.714 6.653 -5.632 1.00 81.25 88 CYS A CA 1
ATOM 681 C C . CYS A 1 88 ? 0.107 6.681 -4.342 1.00 81.25 88 CYS A C 1
ATOM 683 O O . CYS A 1 88 ? -0.260 6.015 -3.370 1.00 81.25 88 CYS A O 1
ATOM 685 N N . LYS A 1 89 ? 1.178 7.488 -4.292 1.00 83.81 89 LYS A N 1
ATOM 686 C CA . LYS A 1 89 ? 2.073 7.618 -3.127 1.00 83.81 89 LYS A CA 1
ATOM 687 C C . LYS A 1 89 ? 1.314 7.872 -1.826 1.00 83.81 89 LYS A C 1
ATOM 689 O O . LYS A 1 89 ? 1.567 7.212 -0.825 1.00 83.81 89 LYS A O 1
ATOM 694 N N . SER A 1 90 ? 0.325 8.764 -1.851 1.00 85.25 90 SER A N 1
ATOM 695 C CA . SER A 1 90 ? -0.463 9.113 -0.662 1.00 85.25 90 SER A CA 1
ATOM 696 C C . SER A 1 90 ? -1.317 7.950 -0.143 1.00 85.25 90 SER A C 1
ATOM 698 O O . SER A 1 90 ? -1.426 7.752 1.068 1.00 85.25 90 SER A O 1
ATOM 700 N N . ALA A 1 91 ? -1.912 7.163 -1.041 1.00 82.44 91 ALA A N 1
ATOM 701 C CA . ALA A 1 91 ? -2.709 5.998 -0.679 1.00 82.44 91 ALA A CA 1
ATOM 702 C C . ALA A 1 91 ? -1.815 4.838 -0.208 1.00 82.44 91 ALA A C 1
ATOM 704 O O . ALA A 1 91 ? -2.140 4.174 0.776 1.00 82.44 91 ALA A O 1
ATOM 705 N N . MET A 1 92 ? -0.648 4.665 -0.836 1.00 85.31 92 MET A N 1
ATOM 706 C CA . MET A 1 92 ? 0.374 3.710 -0.407 1.00 85.31 92 MET A CA 1
ATOM 707 C C . MET A 1 92 ? 0.890 4.034 0.998 1.00 85.31 92 MET A C 1
ATOM 709 O O . MET A 1 92 ? 0.976 3.144 1.841 1.00 85.31 92 MET A O 1
ATOM 713 N N . LEU A 1 93 ? 1.189 5.307 1.274 1.00 87.50 93 LEU A N 1
ATOM 714 C CA . LEU A 1 93 ? 1.672 5.765 2.575 1.00 87.50 93 LEU A CA 1
ATOM 715 C C . LEU A 1 93 ? 0.656 5.483 3.691 1.00 87.50 93 LEU A C 1
ATOM 717 O O . LEU A 1 93 ? 1.027 5.007 4.761 1.00 87.50 93 LEU A O 1
ATOM 721 N N . ARG A 1 94 ? -0.641 5.700 3.428 1.00 88.94 94 ARG A N 1
ATOM 722 C CA . ARG A 1 94 ? -1.724 5.362 4.372 1.00 88.94 94 ARG A CA 1
ATOM 723 C C . ARG A 1 94 ? -1.789 3.866 4.665 1.00 88.94 94 ARG A C 1
ATOM 725 O O . ARG A 1 94 ? -1.909 3.485 5.827 1.00 88.94 94 ARG A O 1
ATOM 732 N N . LEU A 1 95 ? -1.674 3.030 3.633 1.00 87.38 95 LEU A N 1
ATOM 733 C CA . LEU A 1 95 ? -1.663 1.577 3.788 1.00 87.38 95 LEU A CA 1
ATOM 734 C C . LEU A 1 95 ? -0.443 1.105 4.591 1.00 87.38 95 LEU A C 1
ATOM 736 O O . LEU A 1 95 ? -0.603 0.367 5.563 1.00 87.38 95 LEU A O 1
ATOM 740 N N . LYS A 1 96 ? 0.757 1.588 4.246 1.00 84.31 96 LYS A N 1
ATOM 741 C CA . LYS A 1 96 ? 1.997 1.311 4.985 1.00 84.31 96 LYS A CA 1
ATOM 742 C C . LYS A 1 96 ? 1.884 1.719 6.456 1.00 84.31 96 LYS A C 1
ATOM 744 O O . LYS A 1 96 ? 2.198 0.922 7.333 1.00 84.31 96 LYS A O 1
ATOM 749 N N . ALA A 1 97 ? 1.374 2.919 6.737 1.00 87.31 97 ALA A N 1
ATOM 750 C CA . ALA A 1 97 ? 1.177 3.409 8.100 1.00 87.31 97 ALA A CA 1
ATOM 751 C C . ALA A 1 97 ? 0.150 2.579 8.891 1.00 87.31 97 ALA A C 1
ATOM 753 O O . ALA A 1 97 ? 0.342 2.327 10.083 1.00 87.31 97 ALA A O 1
ATOM 754 N N . CYS A 1 98 ? -0.929 2.122 8.246 1.00 86.44 98 CYS A N 1
ATOM 755 C CA . CYS A 1 98 ? -1.885 1.219 8.882 1.00 86.44 98 CYS A CA 1
ATOM 756 C C . CYS A 1 98 ? -1.240 -0.130 9.227 1.00 86.44 98 CYS A C 1
ATOM 758 O O . CYS A 1 98 ? -1.380 -0.601 10.359 1.00 86.44 98 CYS A O 1
ATOM 760 N N . GLY A 1 99 ? -0.488 -0.713 8.286 1.00 83.12 99 GLY A N 1
ATOM 761 C CA . GLY A 1 99 ? 0.262 -1.948 8.504 1.00 83.12 99 GLY A CA 1
ATOM 762 C C . GLY A 1 99 ? 1.288 -1.808 9.630 1.00 83.12 99 GLY A C 1
ATOM 763 O O . GLY A 1 99 ? 1.291 -2.617 10.551 1.00 83.12 99 GLY A O 1
ATOM 764 N N . TYR A 1 100 ? 2.063 -0.720 9.641 1.00 84.25 100 TYR A N 1
ATOM 765 C CA . TYR A 1 100 ? 3.039 -0.410 10.694 1.00 84.25 100 TYR A CA 1
ATOM 766 C C . TYR A 1 100 ? 2.416 -0.403 12.103 1.00 84.25 100 TYR A C 1
ATOM 768 O O . TYR A 1 100 ? 3.001 -0.896 13.073 1.00 84.25 100 TYR A O 1
ATOM 776 N N . ARG A 1 101 ? 1.197 0.132 12.239 1.00 85.62 101 ARG A N 1
ATOM 777 C CA . ARG A 1 101 ? 0.479 0.176 13.522 1.00 85.62 101 ARG A CA 1
ATOM 778 C C . ARG A 1 101 ? -0.067 -1.185 13.944 1.00 85.62 101 ARG A C 1
ATOM 780 O O . ARG A 1 101 ? -0.019 -1.504 15.130 1.00 85.62 101 ARG A O 1
ATOM 787 N N . ASN A 1 102 ? -0.574 -1.976 13.004 1.00 81.06 102 ASN A N 1
ATOM 788 C CA . ASN A 1 102 ? -1.414 -3.135 13.314 1.00 81.06 102 ASN A CA 1
ATOM 789 C C . ASN A 1 102 ? -0.742 -4.501 13.124 1.00 81.06 102 ASN A C 1
ATOM 791 O O . ASN A 1 102 ? -1.292 -5.487 13.607 1.00 81.06 102 ASN A O 1
ATOM 795 N N . ASP A 1 103 ? 0.414 -4.564 12.464 1.00 77.56 103 ASP A N 1
ATOM 796 C CA . ASP A 1 103 ? 1.122 -5.805 12.155 1.00 77.56 103 ASP A CA 1
ATOM 797 C C . ASP A 1 103 ? 2.609 -5.691 12.530 1.00 77.56 103 ASP A C 1
ATOM 799 O O . ASP A 1 103 ? 3.320 -4.792 12.079 1.00 77.56 103 ASP A O 1
ATOM 803 N N . GLU A 1 104 ? 3.089 -6.599 13.383 1.00 73.69 104 GLU A N 1
ATOM 804 C CA . GLU A 1 104 ? 4.470 -6.582 13.875 1.00 73.69 104 GLU A CA 1
ATOM 805 C C . GLU A 1 104 ? 5.494 -6.858 12.765 1.00 73.69 104 GLU A C 1
ATOM 807 O O . GLU A 1 104 ? 6.580 -6.277 12.766 1.00 73.69 104 GLU A O 1
ATOM 812 N N . SER A 1 105 ? 5.154 -7.713 11.798 1.00 68.06 105 SER A N 1
ATOM 813 C CA . SER A 1 105 ? 6.049 -8.039 10.688 1.00 68.06 105 SER A CA 1
ATOM 814 C C . SER A 1 105 ? 6.233 -6.839 9.759 1.00 68.06 105 SER A C 1
ATOM 816 O O . SER A 1 105 ? 7.362 -6.504 9.397 1.00 68.06 105 SER A O 1
ATOM 818 N N . ILE A 1 106 ? 5.144 -6.122 9.465 1.00 73.00 106 ILE A N 1
ATOM 819 C CA . ILE A 1 106 ? 5.176 -4.890 8.671 1.00 73.00 106 ILE A CA 1
ATOM 820 C C . ILE A 1 106 ? 5.901 -3.782 9.436 1.00 73.00 106 ILE A C 1
ATOM 822 O O . ILE A 1 106 ? 6.692 -3.049 8.849 1.00 73.00 106 ILE A O 1
ATOM 826 N N . ARG A 1 107 ? 5.689 -3.681 10.752 1.00 81.50 107 ARG A N 1
ATOM 827 C CA . ARG A 1 107 ? 6.404 -2.719 11.597 1.00 81.50 107 ARG A CA 1
ATOM 828 C C . ARG A 1 107 ? 7.916 -2.913 11.539 1.00 81.50 107 ARG A C 1
ATOM 830 O O . ARG A 1 107 ? 8.634 -1.935 11.385 1.00 81.50 107 ARG A O 1
ATOM 837 N N . LYS A 1 108 ? 8.391 -4.161 11.623 1.00 71.50 108 LYS A N 1
ATOM 838 C CA . LYS A 1 108 ? 9.819 -4.492 11.483 1.00 71.50 108 LYS A CA 1
ATOM 839 C C . LYS A 1 108 ? 10.339 -4.166 10.083 1.00 71.50 108 LYS A C 1
ATOM 841 O O 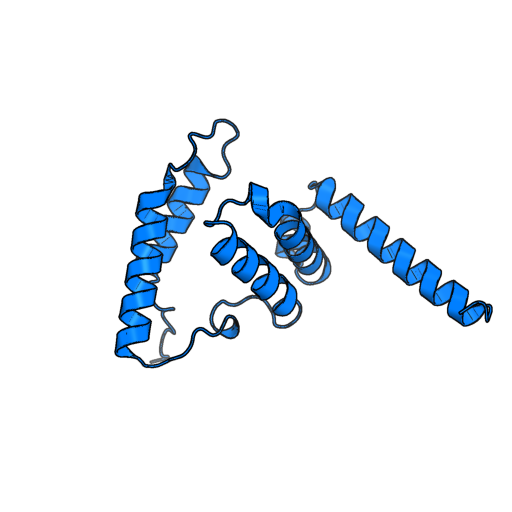. LYS A 1 108 ? 11.412 -3.595 9.960 1.00 71.50 108 LYS A O 1
ATOM 846 N N . ALA A 1 109 ? 9.573 -4.492 9.043 1.00 70.00 109 ALA A N 1
ATOM 847 C CA . ALA A 1 109 ? 9.971 -4.248 7.656 1.00 70.00 109 ALA A CA 1
ATOM 848 C C . ALA A 1 109 ? 10.033 -2.755 7.278 1.00 70.00 109 ALA A C 1
ATOM 850 O O . ALA A 1 109 ? 10.754 -2.393 6.355 1.00 70.00 109 ALA A O 1
ATOM 851 N N . LEU A 1 110 ? 9.275 -1.901 7.970 1.00 82.19 110 LEU A N 1
ATOM 852 C CA . LEU A 1 110 ? 9.199 -0.456 7.728 1.00 82.19 110 LEU A CA 1
ATOM 853 C C . LEU A 1 110 ? 9.866 0.371 8.839 1.00 82.19 110 LEU A C 1
ATOM 855 O O . LEU A 1 110 ? 9.608 1.567 8.938 1.00 82.19 110 LEU A O 1
ATOM 859 N N . ALA A 1 111 ? 10.686 -0.251 9.693 1.00 75.81 111 ALA A N 1
ATOM 860 C CA . ALA A 1 111 ? 11.284 0.408 10.855 1.00 75.81 111 ALA A CA 1
ATOM 861 C C . ALA A 1 111 ? 12.161 1.615 10.485 1.00 75.81 111 ALA A C 1
ATOM 863 O O . ALA A 1 111 ? 12.223 2.560 11.264 1.00 75.81 111 ALA A O 1
ATOM 864 N N . ASP A 1 112 ? 12.760 1.598 9.292 1.00 82.38 112 ASP A N 1
ATOM 865 C CA . ASP A 1 112 ? 13.642 2.653 8.778 1.00 82.38 112 ASP A CA 1
ATOM 866 C C . ASP A 1 112 ? 12.987 3.495 7.658 1.00 82.38 112 ASP A C 1
ATOM 868 O O . ASP A 1 112 ? 13.644 4.315 7.021 1.00 82.38 112 ASP A O 1
ATOM 872 N N . ASP A 1 113 ? 11.689 3.303 7.378 1.00 83.38 113 ASP A N 1
ATOM 873 C CA . ASP A 1 113 ? 10.965 4.082 6.360 1.00 83.38 113 ASP A CA 1
ATOM 874 C C . ASP A 1 113 ? 10.586 5.461 6.940 1.00 83.38 113 ASP A C 1
ATOM 876 O O . ASP A 1 113 ? 9.551 5.625 7.595 1.00 83.38 113 ASP A O 1
ATOM 880 N N . GLU A 1 114 ? 11.448 6.463 6.722 1.00 85.81 114 GLU A N 1
ATOM 881 C CA . GLU A 1 114 ? 11.297 7.825 7.263 1.00 85.81 114 GLU A CA 1
ATOM 882 C C . GLU A 1 114 ? 9.949 8.472 6.910 1.00 85.81 114 GLU A C 1
ATOM 884 O O . GLU A 1 114 ? 9.362 9.181 7.733 1.00 85.81 114 GLU A O 1
ATOM 889 N N . GLU A 1 115 ? 9.423 8.212 5.708 1.00 83.75 115 GLU A N 1
ATOM 890 C CA . GLU A 1 115 ? 8.148 8.768 5.251 1.00 83.75 115 GLU A CA 1
ATOM 891 C C . GLU A 1 115 ? 6.986 8.198 6.078 1.00 83.75 115 GLU A C 1
ATOM 893 O O . GLU A 1 115 ? 6.103 8.938 6.531 1.00 83.75 115 GLU A O 1
ATOM 898 N N . VAL A 1 116 ? 7.012 6.888 6.349 1.00 85.06 116 VAL A N 1
ATOM 899 C CA . VAL A 1 116 ? 6.028 6.209 7.204 1.00 85.06 116 VAL A CA 1
ATOM 900 C C . VAL A 1 116 ? 6.145 6.672 8.654 1.00 85.06 116 VAL A C 1
ATOM 902 O O . VAL A 1 116 ? 5.124 6.990 9.270 1.00 85.06 116 VAL A O 1
ATOM 905 N N . LEU A 1 117 ? 7.362 6.762 9.196 1.00 87.19 117 LEU A N 1
ATOM 906 C CA . LEU A 1 117 ? 7.601 7.217 10.568 1.00 87.19 117 LEU A CA 1
ATOM 907 C C . LEU A 1 117 ? 7.104 8.651 10.785 1.00 87.19 117 LEU A C 1
ATOM 909 O O . LEU A 1 117 ? 6.368 8.917 11.741 1.00 87.19 117 LEU A O 1
ATOM 913 N N . ALA A 1 118 ? 7.440 9.566 9.871 1.00 85.75 118 ALA A N 1
ATOM 914 C CA . ALA A 1 118 ? 6.984 10.950 9.918 1.00 85.75 118 ALA A CA 1
ATOM 915 C C . ALA A 1 118 ? 5.454 11.038 9.831 1.00 85.75 118 ALA A C 1
ATOM 917 O O . ALA A 1 118 ? 4.824 11.782 10.591 1.00 85.75 118 ALA A O 1
ATOM 918 N N . TYR A 1 119 ? 4.835 10.249 8.948 1.00 87.62 119 TYR A N 1
ATOM 919 C CA . TYR A 1 119 ? 3.383 10.215 8.798 1.00 87.62 119 TYR A CA 1
ATOM 920 C C . TYR A 1 119 ? 2.672 9.715 10.064 1.00 87.62 119 TYR A C 1
ATOM 922 O O . TYR A 1 119 ? 1.702 10.331 10.519 1.00 87.62 119 TYR A O 1
ATOM 930 N N . VAL A 1 120 ? 3.160 8.623 10.662 1.00 86.50 120 VAL A N 1
ATOM 931 C CA . VAL A 1 120 ? 2.609 8.058 11.904 1.00 86.50 120 VAL A CA 1
ATOM 932 C C . VAL A 1 120 ? 2.752 9.053 13.057 1.00 86.50 120 VAL A C 1
ATOM 934 O O . VAL A 1 120 ? 1.764 9.339 13.735 1.00 86.50 120 VAL A O 1
ATOM 937 N N . ALA A 1 121 ? 3.928 9.665 13.224 1.00 83.75 121 ALA A N 1
ATOM 938 C CA . ALA A 1 121 ? 4.166 10.664 14.264 1.00 83.75 121 ALA A CA 1
ATOM 939 C C . ALA A 1 121 ? 3.228 11.878 14.133 1.00 83.75 121 ALA A C 1
ATOM 941 O O . ALA A 1 121 ? 2.630 12.317 15.119 1.00 83.75 121 ALA A O 1
ATOM 942 N N . GLN A 1 122 ? 3.030 12.397 12.916 1.00 84.38 122 GLN A N 1
ATOM 943 C CA . GLN A 1 122 ? 2.099 13.503 12.666 1.00 84.38 122 GLN A CA 1
ATOM 944 C C . GLN A 1 122 ? 0.650 13.139 13.001 1.00 84.38 122 GLN A C 1
ATOM 946 O O . GLN A 1 122 ? -0.084 13.954 13.566 1.00 84.38 122 GLN A O 1
ATOM 951 N N . GLN A 1 123 ? 0.215 11.930 12.652 1.00 80.62 123 GLN A N 1
ATOM 952 C CA . GLN A 1 123 ? -1.130 11.457 12.968 1.00 80.62 123 GLN A CA 1
ATOM 953 C C . GLN A 1 123 ? -1.351 11.312 14.479 1.00 80.62 123 GLN A C 1
ATOM 955 O O . GLN A 1 123 ? -2.390 11.739 14.984 1.00 80.62 123 GLN A O 1
ATOM 960 N N . ASP A 1 124 ? -0.367 10.784 15.204 1.00 78.56 124 ASP A N 1
ATOM 961 C CA . ASP A 1 124 ? -0.442 10.621 16.657 1.00 78.56 124 ASP A CA 1
ATOM 962 C C . ASP A 1 124 ? -0.451 11.978 17.378 1.00 78.56 124 ASP A C 1
ATOM 964 O O . ASP A 1 124 ? -1.118 12.146 18.400 1.00 78.56 124 ASP A O 1
ATOM 968 N N . LEU A 1 125 ? 0.264 12.977 16.848 1.00 73.44 125 LEU A N 1
ATOM 969 C CA . LEU A 1 125 ? 0.216 14.354 17.347 1.00 73.44 125 LEU A CA 1
ATOM 970 C C . LEU A 1 125 ? -1.151 15.001 17.106 1.00 73.44 125 LEU A C 1
ATOM 972 O O . LEU A 1 125 ? -1.682 15.647 18.008 1.00 73.44 125 LEU A O 1
ATOM 976 N N . LYS A 1 126 ? -1.747 14.810 15.921 1.00 73.06 126 LYS A N 1
ATOM 977 C CA . LYS A 1 126 ? -3.097 15.312 15.608 1.00 73.06 126 LYS A CA 1
ATOM 978 C C . LYS A 1 126 ? -4.157 14.679 16.503 1.00 73.06 126 LYS A C 1
ATOM 980 O O . LYS A 1 126 ? -4.999 15.399 17.029 1.00 73.06 126 LYS A O 1
ATOM 985 N N . GLN A 1 127 ? -4.093 13.365 16.721 1.00 69.88 127 GLN A N 1
ATOM 986 C CA . GLN A 1 127 ? -5.002 12.680 17.642 1.00 69.88 127 GLN A CA 1
ATOM 987 C C . GLN A 1 127 ? -4.833 13.170 19.078 1.00 69.88 127 GLN A C 1
ATOM 989 O O . GLN A 1 127 ? -5.832 13.455 19.733 1.00 69.88 127 GLN A O 1
ATOM 994 N N . ARG A 1 128 ? -3.590 13.325 19.553 1.00 70.12 128 ARG A N 1
ATOM 995 C CA . ARG A 1 128 ? -3.318 13.882 20.884 1.00 70.12 128 ARG A CA 1
ATOM 996 C C . ARG A 1 128 ? -3.833 15.309 21.024 1.00 70.12 128 ARG A C 1
ATOM 998 O O . ARG A 1 128 ? -4.454 15.613 22.033 1.00 70.12 128 ARG A O 1
ATOM 1005 N N . ARG A 1 129 ? -3.624 16.168 20.022 1.00 71.31 129 ARG A N 1
ATOM 1006 C CA . ARG A 1 129 ? -4.139 17.545 20.020 1.00 71.31 129 ARG A CA 1
ATOM 1007 C C . ARG A 1 129 ? -5.665 17.574 20.049 1.00 71.31 129 ARG A C 1
ATOM 1009 O O . ARG A 1 129 ? -6.223 18.254 20.892 1.00 71.31 129 ARG A O 1
ATOM 1016 N N . HIS A 1 130 ? -6.325 16.773 19.216 1.00 69.75 130 HIS A N 1
ATOM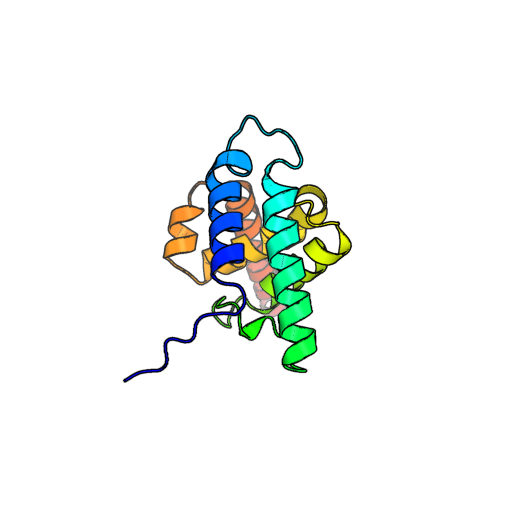 1017 C CA . HIS A 1 130 ? -7.783 16.671 19.221 1.00 69.75 130 HIS A CA 1
ATOM 1018 C C . HIS A 1 130 ? -8.331 16.192 20.576 1.00 69.75 130 HIS A C 1
ATOM 1020 O O . HIS A 1 130 ? -9.313 16.734 21.079 1.00 69.75 130 HIS A O 1
ATOM 1026 N N . TRP A 1 131 ? -7.669 15.211 21.197 1.00 69.88 131 TRP A N 1
ATOM 1027 C CA . TRP A 1 131 ? -7.994 14.772 22.554 1.00 69.88 131 TRP A CA 1
ATOM 1028 C C . TRP A 1 131 ? -7.823 15.891 23.584 1.00 69.88 131 TRP A C 1
ATOM 1030 O O . TRP A 1 131 ? -8.705 16.091 24.416 1.00 69.88 131 TRP A O 1
ATOM 1040 N N . TRP A 1 132 ? -6.723 16.639 23.509 1.00 69.56 132 TRP A N 1
ATOM 1041 C CA . TRP A 1 132 ? -6.479 17.794 24.369 1.00 69.56 132 TRP A CA 1
ATOM 1042 C C . TRP A 1 132 ? -7.535 18.884 24.193 1.00 69.56 132 TRP A C 1
ATOM 1044 O O . TRP A 1 132 ? -8.076 19.335 25.197 1.00 69.56 132 TRP A O 1
ATOM 1054 N N . ASP A 1 133 ? -7.883 19.248 22.957 1.00 74.88 133 ASP A N 1
ATOM 1055 C CA . ASP A 1 133 ? -8.903 20.259 22.645 1.00 74.88 133 ASP A CA 1
ATOM 1056 C C . ASP A 1 133 ? -10.279 19.866 23.204 1.00 74.88 133 ASP A C 1
ATOM 1058 O O . ASP A 1 133 ? -10.993 20.709 23.749 1.00 74.88 133 ASP A O 1
ATOM 1062 N N . LYS A 1 134 ? -10.616 18.569 23.164 1.00 68.06 134 LYS A N 1
ATOM 1063 C CA . LYS A 1 134 ? -11.834 18.023 23.776 1.00 68.06 134 LYS A CA 1
ATOM 1064 C C . LYS A 1 134 ? -11.816 18.105 25.309 1.00 68.06 134 LYS A C 1
ATOM 1066 O O . LYS A 1 134 ? -12.849 18.386 25.906 1.00 68.06 134 LYS A O 1
ATOM 1071 N N . ILE A 1 135 ? -10.666 17.875 25.948 1.00 72.56 135 ILE A N 1
ATOM 1072 C CA . ILE A 1 135 ? -10.510 17.951 27.414 1.00 72.56 135 ILE A CA 1
ATOM 1073 C C . ILE A 1 135 ? -10.610 19.397 27.913 1.00 72.56 135 ILE A C 1
ATOM 1075 O O . ILE A 1 135 ? -11.230 19.648 28.942 1.00 72.56 135 ILE A O 1
ATOM 1079 N N . ILE A 1 136 ? -10.020 20.352 27.191 1.00 76.81 136 ILE A N 1
ATOM 1080 C CA . ILE A 1 136 ? -9.999 21.773 27.581 1.00 76.81 136 ILE A CA 1
ATOM 1081 C C . ILE A 1 136 ? -11.207 22.567 27.056 1.00 76.81 136 ILE A C 1
ATOM 1083 O O . ILE A 1 136 ? -11.222 23.791 27.170 1.00 76.81 136 ILE A O 1
ATOM 1087 N N . GLY A 1 137 ? -12.198 21.888 26.465 1.00 55.12 137 GLY A N 1
ATOM 1088 C CA . GLY A 1 137 ? -13.439 22.497 25.978 1.00 55.12 137 GLY A CA 1
ATOM 1089 C C . GLY A 1 137 ? -13.253 23.481 24.819 1.00 55.12 137 GLY A C 1
ATOM 1090 O O . GLY A 1 137 ? -14.043 24.408 24.680 1.00 55.12 137 GLY A O 1
ATOM 1091 N N . LYS A 1 138 ? -12.196 23.319 24.012 1.00 55.59 138 LYS A N 1
ATOM 1092 C CA . LYS A 1 138 ? -11.907 24.156 22.831 1.00 55.59 138 LYS A CA 1
ATOM 1093 C C . LYS A 1 138 ? -12.381 23.538 21.508 1.00 55.59 138 LYS A C 1
ATOM 1095 O O . LYS A 1 138 ? -12.069 24.087 20.453 1.00 55.59 138 LYS A O 1
ATOM 1100 N N . ALA A 1 139 ? -13.075 22.402 21.572 1.00 54.22 139 ALA A N 1
ATOM 1101 C CA . ALA A 1 139 ? -13.651 21.700 20.426 1.00 54.22 139 ALA A CA 1
ATOM 1102 C C . ALA A 1 139 ? -15.112 22.098 20.197 1.00 54.22 139 ALA A C 1
ATOM 1104 O O . ALA A 1 139 ? -15.856 22.164 21.201 1.00 54.22 139 ALA A O 1
#

Sequence (139 aa):
MAAVNHAPCALDASLWRECLKTFDYSPEKPQGACEKQRGSYYACMKDWRGKTGVAYSAKDFQTTDKCSKEAETFHTCMMSGMFEIANCKSAMLRLKACGYRNDESIRKALADDEEVLAYVAQQDLKQRRHWWDKIIGKA

Organism: Bodo saltans (NCBI:txid75058)

Radius of gyration: 18.56 Å; chains: 1; bounding box: 38×57×47 Å

pLDDT: mean 70.81, std 13.28, range [31.84, 88.94]